Protein AF-A0A436VZ37-F1 (afdb_monomer_lite)

pLDDT: mean 73.41, std 11.31, range [42.16, 91.69]

Secondary structure (DSSP, 8-state):
----THHHIIIIIHHHHHHHHHHHHHHHHHHHHTTHHHHHHHHTTTTTGGGTT--HHHHHHHHHHEETTEEP-HHHHHHHHHHHHHHHHHHHHHHHHHHHHHHTTS--

Sequence (108 aa):
DGVTGMAQFWKIKLPLILPSIGIISILTFVGNFNAFDLIYTAQGALAGPNYSTDILGTFLYRAFFGFQLQIGDPNMGAAIATMMFLIILGGVCVYLFLIQTRLRRYQF

Structure (mmCIF, N/CA/C/O backbone):
data_AF-A0A436VZ37-F1
#
_entry.id   AF-A0A436VZ37-F1
#
loop_
_atom_site.group_PDB
_atom_site.id
_atom_site.type_symbol
_atom_site.label_atom_id
_atom_site.label_alt_id
_atom_site.label_comp_id
_atom_site.label_asym_id
_atom_site.label_entity_id
_atom_site.label_seq_id
_atom_site.pdbx_PDB_ins_code
_atom_site.Cartn_x
_atom_site.Cartn_y
_atom_site.Cartn_z
_atom_site.occupancy
_atom_site.B_iso_or_equiv
_atom_site.auth_seq_id
_atom_site.auth_comp_id
_atom_site.auth_asym_id
_atom_site.auth_atom_id
_atom_site.pdbx_PDB_model_num
ATOM 1 N N . ASP A 1 1 ? -18.506 -9.596 37.947 1.00 49.28 1 ASP A N 1
ATOM 2 C CA . ASP A 1 1 ? -17.932 -8.651 36.959 1.00 49.28 1 ASP A CA 1
ATOM 3 C C . ASP A 1 1 ? -16.443 -8.888 36.677 1.00 49.28 1 ASP A C 1
ATOM 5 O O . ASP A 1 1 ? -15.630 -7.982 36.781 1.00 49.28 1 ASP A O 1
ATOM 9 N N . GLY A 1 2 ? -16.059 -10.121 36.320 1.00 59.25 2 GLY A N 1
ATOM 10 C CA . GLY A 1 2 ? -14.660 -10.583 36.357 1.00 59.25 2 GLY A CA 1
ATOM 11 C C . GLY A 1 2 ? -14.009 -10.862 35.000 1.00 59.25 2 GLY A C 1
ATOM 12 O O . GLY A 1 2 ? -13.295 -11.850 34.871 1.00 59.25 2 GLY A O 1
ATOM 13 N N . VAL A 1 3 ? -14.259 -10.051 33.969 1.00 57.66 3 VAL A N 1
ATOM 14 C CA . VAL A 1 3 ? -13.547 -10.204 32.686 1.00 57.66 3 VAL A CA 1
ATOM 15 C C . VAL A 1 3 ? -12.237 -9.420 32.766 1.00 57.66 3 VAL A C 1
ATOM 17 O O . VAL A 1 3 ? -12.171 -8.281 32.317 1.00 57.66 3 VAL A O 1
ATOM 20 N N . THR A 1 4 ? -11.206 -10.006 33.375 1.00 69.12 4 THR A N 1
ATOM 21 C CA . THR A 1 4 ? -9.864 -9.408 33.454 1.00 69.12 4 THR A CA 1
ATOM 22 C C . THR A 1 4 ? -8.891 -10.115 32.504 1.00 69.12 4 THR A C 1
ATOM 24 O O . THR A 1 4 ? -9.010 -11.306 32.213 1.00 69.12 4 THR A O 1
ATOM 27 N N . GLY A 1 5 ? -7.935 -9.360 31.958 1.00 75.81 5 GLY A N 1
ATOM 28 C CA . GLY A 1 5 ? -6.864 -9.885 31.105 1.00 75.81 5 GLY A CA 1
ATOM 29 C C . GLY A 1 5 ? -7.239 -10.049 29.626 1.00 75.81 5 GLY A C 1
ATOM 30 O O . GLY A 1 5 ? -7.886 -9.187 29.026 1.00 75.81 5 GLY A O 1
ATOM 31 N N . MET A 1 6 ? -6.800 -11.156 29.016 1.00 75.38 6 MET A N 1
ATOM 32 C CA . MET A 1 6 ? -6.888 -11.392 27.566 1.00 75.38 6 MET A CA 1
ATOM 33 C C . MET A 1 6 ? -8.339 -11.379 27.052 1.00 75.38 6 MET A C 1
ATOM 35 O O . MET A 1 6 ? -8.614 -10.853 25.977 1.00 75.38 6 MET A O 1
ATOM 39 N N . ALA A 1 7 ? -9.295 -11.872 27.845 1.00 73.62 7 ALA A N 1
ATOM 40 C CA . ALA A 1 7 ? -10.712 -11.880 27.477 1.00 73.62 7 ALA A CA 1
ATOM 41 C C . ALA A 1 7 ? -11.296 -10.463 27.301 1.00 73.62 7 ALA A C 1
ATOM 43 O O . ALA A 1 7 ? -12.119 -10.247 26.412 1.00 73.62 7 ALA A O 1
ATOM 44 N N . GLN A 1 8 ? -10.832 -9.486 28.090 1.00 76.81 8 GLN A N 1
ATOM 45 C CA . GLN A 1 8 ? -11.236 -8.081 27.968 1.00 76.81 8 GLN A CA 1
ATOM 46 C C . GLN A 1 8 ? -10.653 -7.446 26.698 1.00 76.81 8 GLN A C 1
ATOM 48 O O . GLN A 1 8 ? -11.316 -6.651 26.029 1.00 76.81 8 GLN A O 1
ATOM 53 N N . PHE A 1 9 ? -9.422 -7.820 26.334 1.00 78.69 9 PHE A N 1
ATOM 54 C CA . PHE A 1 9 ? -8.797 -7.358 25.099 1.00 78.69 9 PHE A CA 1
ATOM 55 C C . PHE A 1 9 ? -9.567 -7.853 23.872 1.00 78.69 9 PHE A C 1
ATOM 57 O O . PHE A 1 9 ? -10.011 -7.034 23.077 1.00 78.69 9 PHE A O 1
ATOM 64 N N . TRP A 1 10 ? -9.810 -9.161 23.757 1.00 76.88 10 TRP A N 1
ATOM 65 C CA . TRP A 1 10 ? -10.475 -9.741 22.5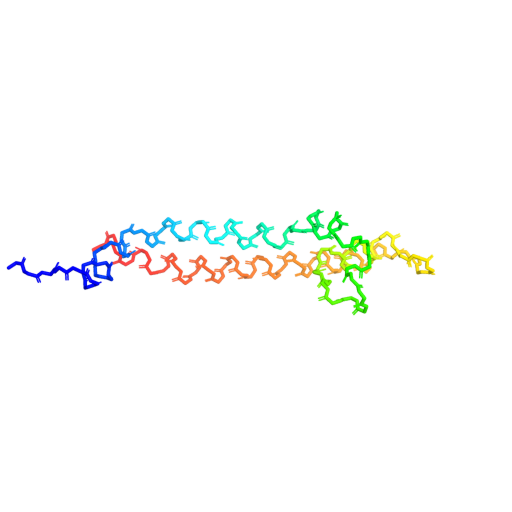85 1.00 76.88 10 TRP A CA 1
ATOM 66 C C . TRP A 1 10 ? -11.956 -9.363 22.458 1.00 76.88 10 TRP A C 1
ATOM 68 O O . TRP A 1 10 ? -12.431 -9.170 21.342 1.00 76.88 10 TRP A O 1
ATOM 78 N N . LYS A 1 11 ? -12.696 -9.244 23.572 1.00 75.31 11 LYS A N 1
ATOM 79 C CA . LYS A 1 11 ? -14.142 -8.958 23.527 1.00 75.31 11 LYS A CA 1
ATOM 80 C C . LYS A 1 11 ? -14.502 -7.477 23.521 1.00 75.31 11 LYS A C 1
ATOM 82 O O . LYS A 1 11 ? -15.574 -7.143 23.034 1.00 75.31 11 LYS A O 1
ATOM 87 N N . ILE A 1 12 ? -13.660 -6.611 24.089 1.00 72.88 12 ILE A N 1
ATOM 88 C CA . ILE A 1 12 ? -14.000 -5.194 24.288 1.00 72.88 12 ILE A CA 1
ATOM 89 C C . ILE A 1 12 ? -13.022 -4.304 23.526 1.00 72.88 12 ILE A C 1
ATOM 91 O O . ILE A 1 12 ? -13.436 -3.577 22.629 1.00 72.88 12 ILE A O 1
ATOM 95 N N . LYS A 1 13 ? -11.720 -4.371 23.829 1.00 77.69 13 LYS A N 1
ATOM 96 C CA . LYS A 1 13 ? -10.749 -3.436 23.232 1.00 77.69 13 LYS A CA 1
ATOM 97 C C . LYS A 1 13 ? -10.553 -3.665 21.734 1.00 77.69 13 LYS A C 1
ATOM 99 O O . LYS A 1 13 ? -10.559 -2.698 20.985 1.00 77.69 13 LYS A O 1
ATOM 104 N N . LEU A 1 14 ? -10.409 -4.918 21.308 1.00 79.44 14 LEU A N 1
ATOM 105 C CA . LEU A 1 14 ? -10.156 -5.301 19.922 1.00 79.44 14 LEU A CA 1
ATOM 106 C C . LEU A 1 14 ? -11.270 -4.814 18.980 1.00 79.44 14 LEU A C 1
ATOM 108 O O . LEU A 1 14 ? -10.935 -4.058 18.074 1.00 79.44 14 LEU A O 1
ATOM 112 N N . PRO A 1 15 ? -12.570 -5.107 19.198 1.00 77.50 15 PRO A N 1
ATOM 113 C CA . PRO A 1 15 ? -13.632 -4.599 18.326 1.00 77.50 15 PRO A CA 1
ATOM 114 C C . PRO A 1 15 ? -13.736 -3.068 18.285 1.00 77.50 15 PRO A C 1
ATOM 116 O O . PRO A 1 15 ? -14.050 -2.519 17.233 1.00 77.50 15 PRO A O 1
ATOM 119 N N . LEU A 1 16 ? -13.408 -2.374 19.381 1.00 77.38 16 LEU A N 1
ATOM 120 C CA . LEU A 1 16 ? -13.373 -0.907 19.425 1.00 77.38 16 LEU A CA 1
ATOM 121 C C . LEU A 1 16 ? -12.249 -0.303 18.565 1.00 77.38 16 LEU A C 1
ATOM 123 O O . LEU A 1 16 ? -12.442 0.757 17.976 1.00 77.38 16 LEU A O 1
ATOM 127 N N . ILE A 1 17 ? -11.090 -0.965 18.466 1.00 82.69 17 ILE A N 1
ATOM 128 C CA . ILE A 1 17 ? -9.941 -0.484 17.674 1.00 82.69 17 ILE A CA 1
ATOM 129 C C . ILE A 1 17 ? -9.862 -1.087 16.265 1.00 82.69 17 ILE A C 1
ATOM 131 O O . ILE A 1 17 ? -9.077 -0.600 15.451 1.00 82.69 17 ILE A O 1
ATOM 135 N N . LEU A 1 18 ? -10.672 -2.108 15.949 1.00 78.88 18 LEU A N 1
ATOM 136 C CA . LEU A 1 18 ? -10.777 -2.702 14.609 1.00 78.88 18 LEU A CA 1
ATOM 137 C C . LEU A 1 18 ? -10.914 -1.665 13.478 1.00 78.88 18 LEU A C 1
ATOM 139 O O . LEU A 1 18 ? -10.200 -1.823 12.490 1.00 78.88 18 LEU A O 1
ATOM 143 N N . PRO A 1 19 ? -11.755 -0.610 13.567 1.00 77.94 19 PRO A N 1
ATOM 144 C CA . PRO A 1 19 ? -11.844 0.382 12.492 1.00 77.94 19 PRO A CA 1
ATOM 145 C C . PRO A 1 19 ? -10.555 1.199 12.308 1.00 77.94 19 PRO A C 1
ATOM 147 O O . PRO A 1 19 ? -10.193 1.522 11.177 1.00 77.94 19 PRO A O 1
ATOM 150 N N . SER A 1 20 ? -9.822 1.484 13.386 1.00 81.88 20 SER A N 1
ATOM 151 C CA . SER A 1 20 ? -8.543 2.205 13.313 1.00 81.88 20 SER A CA 1
ATOM 152 C C . SER A 1 20 ? -7.420 1.325 12.758 1.00 81.88 20 SER A C 1
ATOM 154 O O . SER A 1 20 ? -6.682 1.759 11.877 1.00 81.88 20 SER A O 1
ATOM 156 N N . ILE A 1 21 ? -7.322 0.068 13.213 1.00 83.06 21 ILE A N 1
ATOM 157 C CA . ILE A 1 21 ? -6.404 -0.939 12.641 1.00 83.06 21 ILE A CA 1
ATOM 158 C C . ILE A 1 21 ? -6.724 -1.151 11.155 1.00 83.06 21 ILE A C 1
ATOM 160 O O . ILE A 1 21 ? -5.812 -1.215 10.333 1.00 83.06 21 ILE A O 1
ATOM 164 N N . GLY A 1 22 ? -8.024 -1.159 10.844 1.00 81.62 22 GLY A N 1
ATOM 165 C CA . GLY A 1 22 ? -8.652 -0.895 9.555 1.00 81.62 22 GLY A CA 1
ATOM 166 C C . GLY A 1 22 ? -7.813 -0.031 8.618 1.00 81.62 22 GLY A C 1
ATOM 167 O O . GLY A 1 22 ? -7.065 -0.476 7.745 1.00 81.62 22 GLY A O 1
ATOM 168 N N . ILE A 1 23 ? -7.940 1.263 8.873 1.00 83.19 23 ILE A N 1
ATOM 169 C CA . ILE A 1 23 ? -7.355 2.337 8.078 1.00 83.19 23 ILE A CA 1
ATOM 170 C C . ILE A 1 23 ? -5.825 2.263 8.079 1.00 83.19 23 ILE A C 1
ATOM 172 O O . ILE A 1 23 ? -5.212 2.382 7.019 1.00 83.19 23 ILE A O 1
ATOM 176 N N . ILE A 1 24 ? -5.206 2.029 9.242 1.00 86.69 24 ILE A N 1
ATOM 177 C CA . ILE A 1 24 ? -3.742 1.973 9.358 1.00 86.69 24 ILE A CA 1
ATOM 178 C C . ILE A 1 24 ? -3.184 0.862 8.473 1.00 86.69 24 ILE A C 1
ATOM 180 O O . ILE A 1 24 ? -2.235 1.098 7.738 1.00 86.69 24 ILE A O 1
ATOM 184 N N . SER A 1 25 ? -3.793 -0.323 8.471 1.00 83.69 25 SER A N 1
ATOM 185 C CA . SER A 1 25 ? -3.298 -1.425 7.648 1.00 83.69 25 SER A CA 1
ATOM 186 C C . SER A 1 25 ? -3.442 -1.167 6.145 1.00 83.69 25 SER A C 1
ATOM 188 O O . SER A 1 25 ? -2.557 -1.577 5.401 1.00 83.69 25 SER A O 1
ATOM 190 N N . ILE A 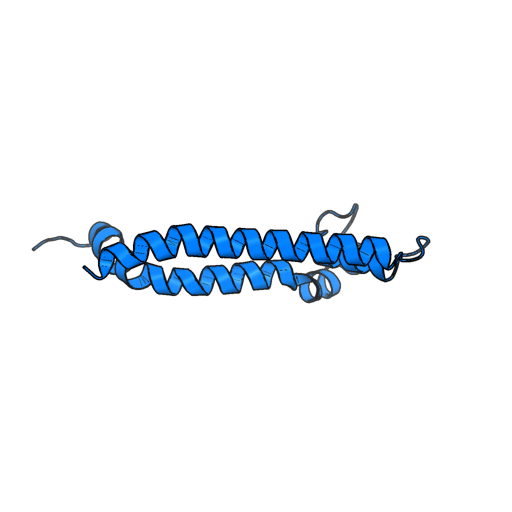1 26 ? -4.471 -0.434 5.692 1.00 83.44 26 ILE A N 1
ATOM 191 C CA . ILE A 1 26 ? -4.576 0.006 4.289 1.00 83.44 26 ILE A CA 1
ATOM 192 C C . ILE A 1 26 ? -3.427 0.958 3.959 1.00 83.44 26 ILE A C 1
ATOM 194 O O . ILE A 1 26 ? -2.736 0.767 2.961 1.00 83.44 26 ILE A O 1
ATOM 198 N N . LEU A 1 27 ? -3.205 1.967 4.805 1.00 84.56 27 LEU A N 1
ATOM 199 C CA . LEU A 1 27 ? -2.129 2.940 4.613 1.00 84.56 27 LEU A CA 1
ATOM 200 C C . LEU A 1 27 ? -0.759 2.253 4.601 1.00 84.56 27 LEU A C 1
ATOM 202 O O . LEU A 1 27 ? 0.059 2.521 3.726 1.00 84.56 27 LEU A O 1
ATOM 206 N N . THR A 1 28 ? -0.528 1.318 5.523 1.00 85.50 28 THR A N 1
ATOM 207 C CA . THR A 1 28 ? 0.691 0.509 5.577 1.00 85.50 28 THR A CA 1
ATOM 208 C C . THR A 1 28 ? 0.817 -0.408 4.360 1.00 85.50 28 THR A C 1
ATOM 210 O O . THR A 1 28 ? 1.910 -0.532 3.817 1.00 85.50 28 THR A O 1
ATOM 213 N N . PHE A 1 29 ? -0.264 -1.033 3.894 1.00 83.00 29 PHE A N 1
ATOM 214 C CA . PHE A 1 29 ? -0.257 -1.878 2.699 1.00 83.00 29 PHE A CA 1
ATOM 215 C C . PHE A 1 29 ? 0.126 -1.069 1.457 1.00 83.00 29 PHE A C 1
ATOM 217 O O . PHE A 1 29 ? 1.100 -1.399 0.786 1.00 83.00 29 PHE A O 1
ATOM 224 N N . VAL A 1 30 ? -0.568 0.043 1.203 1.00 81.62 30 VAL A N 1
ATOM 225 C CA . VAL A 1 30 ? -0.264 0.943 0.080 1.00 81.62 30 VAL A CA 1
ATOM 226 C C . VAL A 1 30 ? 1.164 1.487 0.189 1.00 81.62 30 VAL A C 1
ATOM 228 O O . VAL A 1 30 ? 1.889 1.496 -0.804 1.00 81.62 30 VAL A O 1
ATOM 231 N N . GLY A 1 31 ? 1.600 1.871 1.393 1.00 80.94 31 GLY A N 1
ATOM 232 C CA . GLY A 1 31 ? 2.959 2.349 1.649 1.00 80.94 31 GLY A CA 1
ATOM 233 C C . GLY A 1 31 ? 4.037 1.307 1.339 1.00 80.94 31 GLY A C 1
ATOM 234 O O . GLY A 1 31 ? 5.032 1.637 0.705 1.00 80.94 31 GLY A O 1
ATOM 235 N N . ASN A 1 32 ? 3.820 0.038 1.700 1.00 80.38 32 ASN A N 1
ATOM 236 C CA . ASN A 1 32 ? 4.752 -1.045 1.369 1.00 80.38 32 ASN A CA 1
ATOM 237 C C . ASN A 1 32 ? 4.824 -1.308 -0.142 1.00 80.38 32 ASN A C 1
ATOM 239 O O . ASN A 1 32 ? 5.907 -1.543 -0.670 1.00 80.38 32 ASN A O 1
ATOM 243 N N . PHE A 1 33 ? 3.703 -1.216 -0.863 1.00 74.19 33 PHE A N 1
ATOM 244 C CA . PHE A 1 33 ? 3.711 -1.323 -2.328 1.00 74.19 33 PHE A CA 1
ATOM 245 C C . PHE A 1 33 ? 4.402 -0.132 -3.010 1.00 74.19 33 PHE A C 1
ATOM 247 O O . PHE A 1 33 ? 4.957 -0.291 -4.096 1.00 74.19 33 PHE A O 1
ATOM 254 N N . ASN A 1 34 ? 4.404 1.043 -2.372 1.00 72.44 34 ASN A N 1
ATOM 255 C CA . ASN A 1 34 ? 5.129 2.230 -2.832 1.00 72.44 34 ASN A CA 1
ATOM 256 C C . ASN A 1 34 ? 6.588 2.281 -2.332 1.00 72.44 34 ASN A C 1
ATOM 258 O O . ASN A 1 34 ? 7.305 3.219 -2.660 1.00 72.44 34 ASN A O 1
ATOM 262 N N . ALA A 1 35 ? 7.078 1.274 -1.597 1.00 69.81 35 ALA A N 1
ATOM 263 C CA . ALA A 1 35 ? 8.426 1.257 -1.011 1.00 69.81 35 ALA A CA 1
ATOM 264 C C . ALA A 1 35 ? 9.578 1.143 -2.038 1.00 69.81 35 ALA A C 1
ATOM 266 O O . ALA A 1 35 ? 10.692 0.755 -1.685 1.00 69.81 35 ALA A O 1
ATOM 267 N N . PHE A 1 36 ? 9.325 1.501 -3.302 1.00 65.69 36 PHE A N 1
ATOM 268 C CA . PHE A 1 36 ? 10.316 1.633 -4.363 1.00 65.69 36 PHE A CA 1
ATOM 269 C C . PHE A 1 36 ? 11.511 2.470 -3.913 1.00 65.69 36 PHE A C 1
ATOM 271 O O . PHE A 1 36 ? 12.638 2.008 -4.036 1.00 65.69 36 PHE A O 1
ATOM 278 N N . ASP A 1 37 ? 11.266 3.647 -3.338 1.00 64.44 37 ASP A N 1
ATOM 279 C CA . ASP A 1 37 ? 12.327 4.572 -2.930 1.00 64.44 37 ASP A CA 1
ATOM 280 C C . ASP A 1 37 ? 13.242 3.971 -1.847 1.00 64.44 37 ASP A C 1
ATOM 282 O O . ASP A 1 37 ? 14.470 4.040 -1.929 1.00 64.44 37 ASP A O 1
ATOM 286 N N . LEU A 1 38 ? 12.646 3.271 -0.874 1.00 66.38 38 LEU A N 1
ATOM 287 C CA . LEU A 1 38 ? 13.380 2.606 0.200 1.00 66.38 38 LEU A CA 1
ATOM 288 C C . LEU A 1 38 ? 14.244 1.453 -0.329 1.00 66.38 38 LEU A C 1
ATOM 290 O O . LEU A 1 38 ? 15.415 1.358 0.029 1.00 66.38 38 LEU A O 1
ATOM 294 N N . ILE A 1 39 ? 13.690 0.584 -1.182 1.00 65.00 39 ILE A N 1
ATOM 295 C CA . ILE A 1 39 ? 14.436 -0.555 -1.742 1.00 65.00 39 ILE A CA 1
ATOM 296 C C . ILE A 1 39 ? 15.507 -0.072 -2.722 1.00 65.00 39 ILE A C 1
ATOM 298 O O . ILE A 1 39 ? 16.633 -0.562 -2.679 1.00 65.00 39 ILE A O 1
ATOM 302 N N . TYR A 1 40 ? 15.191 0.913 -3.563 1.00 59.88 40 TYR A N 1
ATOM 303 C CA . TYR A 1 40 ? 16.137 1.486 -4.516 1.00 59.88 40 TYR A CA 1
ATOM 304 C C . TYR A 1 40 ? 17.325 2.141 -3.803 1.00 59.88 40 TYR A C 1
ATOM 306 O O . TYR A 1 40 ? 18.473 1.917 -4.185 1.00 59.88 40 TYR A O 1
ATOM 314 N N . THR A 1 41 ? 17.069 2.881 -2.722 1.00 63.69 41 THR A N 1
ATOM 315 C CA . THR A 1 41 ? 18.124 3.514 -1.917 1.00 63.69 41 THR A CA 1
ATOM 316 C C . THR A 1 41 ? 18.924 2.493 -1.103 1.00 63.69 41 THR A C 1
ATOM 318 O O . THR A 1 41 ? 20.140 2.624 -0.981 1.00 63.69 41 THR A O 1
ATOM 321 N N . ALA A 1 42 ? 18.274 1.459 -0.558 1.00 61.12 42 ALA A N 1
ATOM 322 C CA . ALA A 1 42 ? 18.927 0.478 0.311 1.00 61.12 42 ALA A CA 1
ATOM 323 C C . ALA A 1 42 ? 19.693 -0.624 -0.443 1.00 61.12 42 ALA A C 1
ATOM 325 O O . ALA A 1 42 ? 20.706 -1.109 0.056 1.00 61.12 42 ALA A O 1
ATOM 326 N N . GLN A 1 43 ? 19.207 -1.059 -1.609 1.00 59.19 43 GLN A N 1
ATOM 327 C CA . GLN A 1 43 ? 19.732 -2.223 -2.345 1.00 59.19 43 GLN A CA 1
ATOM 328 C C . GLN A 1 43 ? 20.226 -1.878 -3.758 1.00 59.19 43 GLN A C 1
ATOM 330 O O . GLN A 1 43 ? 20.710 -2.756 -4.481 1.00 59.19 43 GLN A O 1
ATOM 335 N N . GLY A 1 44 ? 20.114 -0.611 -4.166 1.00 57.41 44 GLY A N 1
ATOM 336 C CA . GLY A 1 44 ? 20.382 -0.182 -5.533 1.00 57.41 44 GLY A CA 1
ATOM 337 C C . GLY A 1 44 ? 19.395 -0.776 -6.543 1.00 57.41 44 GLY A C 1
ATOM 338 O O . GLY A 1 44 ? 18.500 -1.558 -6.225 1.00 57.41 44 GLY A O 1
ATOM 339 N N . ALA A 1 45 ? 19.590 -0.445 -7.815 1.00 53.56 45 ALA A N 1
ATOM 340 C CA . ALA A 1 45 ? 18.725 -0.878 -8.915 1.00 53.56 45 ALA A CA 1
ATOM 341 C C . ALA A 1 45 ? 18.707 -2.407 -9.179 1.00 53.56 45 ALA A C 1
ATOM 343 O O . ALA A 1 45 ? 17.852 -2.906 -9.915 1.00 53.56 45 ALA A O 1
ATOM 344 N N . LEU A 1 46 ? 19.634 -3.168 -8.585 1.00 56.12 46 LEU A N 1
ATOM 345 C CA . LEU A 1 46 ? 19.700 -4.630 -8.708 1.00 56.12 46 LEU A CA 1
ATOM 346 C C . LEU A 1 46 ? 18.847 -5.371 -7.669 1.00 56.12 46 LEU A C 1
ATOM 348 O O . LEU A 1 46 ? 18.605 -6.559 -7.862 1.00 56.12 46 LEU A O 1
ATOM 352 N N . ALA A 1 47 ? 18.356 -4.685 -6.626 1.00 57.09 47 ALA A N 1
ATOM 353 C CA . ALA A 1 47 ? 17.567 -5.306 -5.562 1.00 57.09 47 ALA A CA 1
ATOM 354 C C . ALA A 1 47 ? 18.267 -6.555 -4.962 1.00 57.09 47 ALA A C 1
ATOM 356 O O . ALA A 1 47 ? 17.678 -7.634 -4.831 1.00 57.09 47 ALA A O 1
ATOM 357 N N . GLY A 1 48 ? 19.564 -6.405 -4.661 1.00 57.97 48 GLY A N 1
ATOM 358 C CA . GLY A 1 48 ? 20.426 -7.458 -4.116 1.00 57.97 48 GLY A CA 1
ATOM 359 C C . GLY A 1 48 ? 20.969 -8.454 -5.160 1.00 57.97 48 GLY A C 1
ATOM 360 O O . GLY A 1 48 ? 20.702 -8.335 -6.357 1.00 57.97 48 GLY A O 1
ATOM 361 N N . PRO A 1 49 ? 21.768 -9.457 -4.741 1.00 51.03 49 PRO A N 1
ATOM 362 C CA . PRO A 1 49 ? 22.228 -10.514 -5.638 1.00 51.03 49 PRO A CA 1
ATOM 363 C C . PRO A 1 49 ? 21.042 -11.366 -6.122 1.00 51.03 49 PRO A C 1
ATOM 365 O O . PRO A 1 49 ? 20.234 -11.841 -5.322 1.00 51.03 49 PRO A O 1
ATOM 368 N N . ASN A 1 50 ? 20.942 -11.572 -7.440 1.00 60.31 50 ASN A N 1
ATOM 369 C CA . ASN A 1 50 ? 19.867 -12.327 -8.104 1.00 60.31 50 ASN A CA 1
ATOM 370 C C . ASN A 1 50 ? 18.434 -11.806 -7.864 1.00 60.31 50 ASN A C 1
ATOM 372 O O . ASN A 1 50 ? 17.521 -12.621 -7.766 1.00 60.31 50 ASN A O 1
ATOM 376 N N . TYR A 1 51 ? 18.200 -10.490 -7.780 1.00 62.84 51 TYR A N 1
ATOM 377 C CA . TYR A 1 51 ? 16.837 -9.935 -7.654 1.00 62.84 51 TYR A CA 1
ATOM 378 C C . TYR A 1 51 ? 16.098 -10.368 -6.368 1.00 62.84 51 TYR A C 1
ATOM 380 O O . TYR A 1 51 ? 14.869 -10.402 -6.324 1.00 62.84 51 TYR A O 1
ATOM 388 N N . SER A 1 52 ? 16.825 -10.727 -5.304 1.00 59.81 52 SER A N 1
ATOM 389 C CA . SER A 1 52 ? 16.222 -11.305 -4.089 1.00 59.81 52 SER A CA 1
ATOM 390 C C . SER A 1 52 ? 15.337 -10.333 -3.304 1.00 59.81 52 SER A C 1
ATOM 392 O O . SER A 1 52 ? 14.492 -10.777 -2.530 1.00 59.81 52 SER A O 1
ATOM 394 N N . THR A 1 53 ? 15.504 -9.021 -3.482 1.00 64.88 53 THR A N 1
ATOM 395 C CA . THR A 1 53 ? 14.629 -8.010 -2.868 1.00 64.88 53 THR A CA 1
ATOM 396 C C . THR A 1 53 ? 13.826 -7.238 -3.900 1.00 64.88 53 THR A C 1
ATOM 398 O O . THR A 1 53 ? 13.453 -6.089 -3.654 1.00 64.88 53 THR A O 1
ATOM 401 N N . ASP A 1 54 ? 13.620 -7.826 -5.080 1.00 67.12 54 ASP A N 1
ATOM 402 C CA . ASP A 1 54 ? 12.910 -7.150 -6.153 1.00 67.12 54 ASP A CA 1
ATOM 403 C C . ASP A 1 54 ? 11.432 -7.039 -5.785 1.00 67.12 54 ASP A C 1
ATOM 405 O O . ASP A 1 54 ? 10.744 -8.023 -5.504 1.00 67.12 54 ASP A O 1
ATOM 409 N N . ILE A 1 55 ? 10.953 -5.803 -5.752 1.00 75.06 55 ILE A N 1
ATOM 410 C CA . ILE A 1 55 ? 9.549 -5.485 -5.549 1.00 75.06 55 ILE A CA 1
ATOM 411 C C . ILE A 1 55 ? 8.960 -5.012 -6.871 1.00 75.06 55 ILE A C 1
ATOM 413 O O . ILE A 1 55 ? 9.665 -4.573 -7.779 1.00 75.06 55 ILE A O 1
ATOM 417 N N . LEU A 1 56 ? 7.635 -5.053 -6.983 1.00 74.06 56 LEU A N 1
ATOM 418 C CA . LEU A 1 56 ? 6.947 -4.622 -8.202 1.00 74.06 56 LEU A CA 1
ATOM 419 C C . LEU A 1 56 ? 7.348 -3.195 -8.631 1.00 74.06 56 LEU A C 1
ATOM 421 O O . LEU A 1 56 ? 7.447 -2.925 -9.824 1.00 74.06 56 LEU A O 1
ATOM 425 N N . GLY A 1 57 ? 7.662 -2.311 -7.674 1.00 73.75 57 GLY A N 1
ATOM 426 C CA . GLY A 1 57 ? 8.164 -0.963 -7.953 1.00 73.75 57 GLY A CA 1
ATOM 427 C C . GLY A 1 57 ? 9.549 -0.930 -8.613 1.00 73.75 57 GLY A C 1
ATOM 428 O O . GLY A 1 57 ? 9.753 -0.176 -9.562 1.00 73.75 57 GLY A O 1
ATOM 429 N N . THR A 1 58 ? 10.501 -1.755 -8.163 1.00 74.00 58 THR A N 1
ATOM 430 C CA . THR A 1 58 ? 11.847 -1.825 -8.764 1.00 74.00 58 THR A CA 1
ATOM 431 C C . THR A 1 58 ? 11.817 -2.524 -10.118 1.00 74.00 58 THR A C 1
ATOM 433 O O . THR A 1 58 ? 12.514 -2.106 -11.044 1.00 74.00 58 THR A O 1
ATOM 436 N N . PHE A 1 59 ? 10.924 -3.501 -10.281 1.00 75.88 59 PHE A N 1
ATOM 437 C CA . PHE A 1 59 ? 10.637 -4.125 -11.569 1.00 75.88 59 PHE A CA 1
ATOM 438 C C . PHE A 1 59 ? 10.032 -3.136 -12.581 1.00 75.88 59 PHE A C 1
ATOM 440 O O . PHE A 1 59 ? 10.492 -3.067 -13.721 1.00 75.88 59 PHE A O 1
ATOM 447 N N . LEU A 1 60 ? 9.060 -2.315 -12.162 1.00 78.56 60 LEU A N 1
ATOM 448 C CA . LEU A 1 60 ? 8.479 -1.248 -12.986 1.00 78.56 60 LEU A CA 1
ATOM 449 C C . LEU A 1 60 ? 9.547 -0.260 -13.450 1.00 78.56 60 LEU A C 1
ATOM 451 O O . LEU A 1 60 ? 9.594 0.078 -14.632 1.00 78.56 60 LEU A O 1
ATOM 455 N N . TYR A 1 61 ? 10.418 0.177 -12.538 1.00 75.81 61 TYR A N 1
ATOM 456 C CA . TYR A 1 61 ? 11.508 1.090 -12.868 1.00 75.81 61 TYR A CA 1
ATOM 457 C C . TYR A 1 61 ? 12.438 0.496 -13.931 1.00 75.81 61 TYR A C 1
ATOM 459 O O . TYR A 1 61 ? 12.735 1.154 -14.928 1.00 75.81 61 TYR A O 1
ATOM 467 N N . ARG A 1 62 ? 12.822 -0.777 -13.769 1.00 76.00 62 ARG A N 1
ATOM 468 C CA . ARG A 1 62 ? 13.653 -1.511 -14.733 1.00 76.00 62 ARG A CA 1
ATOM 469 C C . ARG A 1 62 ? 12.986 -1.621 -16.105 1.00 76.00 62 ARG A C 1
ATOM 471 O O . ARG A 1 62 ? 13.662 -1.484 -17.118 1.00 76.00 62 ARG A O 1
ATOM 478 N N . ALA A 1 63 ? 11.674 -1.847 -16.141 1.00 77.38 63 ALA A N 1
ATOM 479 C CA . ALA A 1 63 ? 10.921 -1.966 -17.385 1.00 77.38 63 ALA A CA 1
ATOM 480 C C . ALA A 1 63 ? 10.741 -0.622 -18.108 1.00 77.38 63 ALA A C 1
ATOM 482 O O . ALA A 1 63 ? 10.825 -0.581 -19.332 1.00 77.38 63 ALA A O 1
ATOM 483 N N . PHE A 1 64 ? 10.528 0.474 -17.370 1.00 73.88 64 PHE A N 1
ATOM 484 C CA . PHE A 1 64 ? 10.355 1.812 -17.946 1.00 73.88 64 PHE A CA 1
ATOM 485 C C . PHE A 1 64 ? 11.664 2.446 -18.409 1.00 73.88 64 PHE A C 1
ATOM 487 O O . PHE A 1 64 ? 11.735 2.974 -19.515 1.00 73.88 64 PHE A O 1
ATOM 494 N N . PHE A 1 65 ? 12.679 2.438 -17.546 1.00 70.81 65 PHE A N 1
ATOM 495 C CA . PHE A 1 65 ? 13.926 3.167 -17.779 1.00 70.81 65 PHE A CA 1
ATOM 496 C C . PHE A 1 65 ? 15.032 2.283 -18.355 1.00 70.81 65 PHE A C 1
ATOM 498 O O . PHE A 1 65 ? 16.040 2.797 -18.838 1.00 70.81 65 PHE A O 1
ATOM 505 N N . GLY A 1 66 ? 14.832 0.964 -18.360 1.00 66.75 66 GLY A N 1
ATOM 506 C CA . GLY A 1 66 ? 15.866 0.012 -18.725 1.00 66.75 66 GLY A CA 1
ATOM 507 C C . GLY A 1 66 ? 16.885 -0.166 -17.604 1.00 66.75 66 GLY A C 1
ATOM 508 O O . GLY A 1 66 ? 16.970 0.619 -16.657 1.00 66.75 66 GLY A O 1
ATOM 509 N N . PHE A 1 67 ? 17.679 -1.228 -17.697 1.00 64.94 67 PHE A N 1
ATOM 510 C CA . PHE A 1 67 ? 18.800 -1.434 -16.790 1.00 64.94 67 PHE A CA 1
ATOM 511 C C . PHE A 1 67 ? 19.961 -2.098 -17.522 1.00 64.94 67 PHE A C 1
ATOM 513 O O . PHE A 1 67 ? 19.815 -3.160 -18.133 1.00 64.94 67 PHE A O 1
ATOM 520 N N . GLN A 1 68 ? 21.128 -1.461 -17.433 1.00 64.44 68 GLN A N 1
ATOM 521 C CA . GLN A 1 68 ? 22.405 -1.934 -17.963 1.00 64.44 68 GLN A CA 1
ATOM 522 C C . GLN A 1 68 ? 22.457 -2.080 -19.500 1.00 64.44 68 GLN A C 1
ATOM 524 O O . GLN A 1 68 ? 22.956 -1.178 -20.164 1.00 64.44 68 GLN A O 1
ATOM 529 N N . LEU A 1 69 ? 21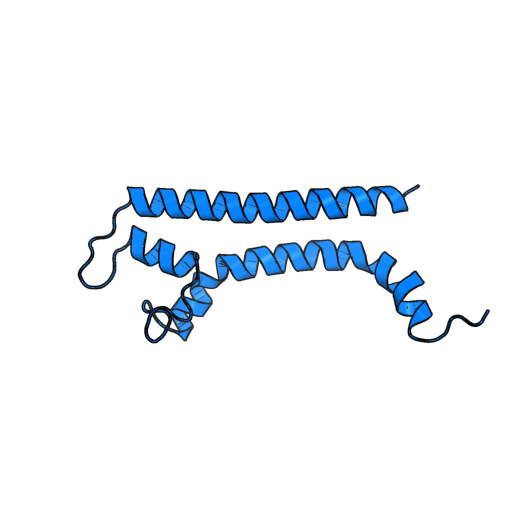.974 -3.194 -20.065 1.00 57.31 69 LEU A N 1
ATOM 530 C CA . LEU A 1 69 ? 21.992 -3.492 -21.513 1.00 57.31 69 LEU A CA 1
ATOM 531 C C . LEU A 1 69 ? 20.587 -3.608 -22.129 1.00 57.31 69 LEU A C 1
ATOM 533 O O . LEU A 1 69 ? 20.461 -3.736 -23.345 1.00 57.31 69 LEU A O 1
ATOM 537 N N . GLN A 1 70 ? 19.531 -3.574 -21.312 1.00 59.59 70 GLN A N 1
ATOM 538 C CA . GLN A 1 70 ? 18.147 -3.567 -21.785 1.00 59.59 70 GLN A CA 1
ATOM 539 C C . GLN A 1 70 ? 17.648 -2.129 -21.903 1.00 59.59 70 GLN A C 1
ATOM 541 O O . GLN A 1 70 ? 17.615 -1.402 -20.910 1.00 59.59 70 GLN A O 1
ATOM 546 N N . ILE A 1 71 ? 17.249 -1.742 -23.115 1.00 69.19 71 ILE A N 1
ATOM 547 C CA . ILE A 1 71 ? 16.535 -0.489 -23.367 1.00 69.19 71 ILE A CA 1
ATOM 548 C C . ILE A 1 71 ? 15.152 -0.620 -22.727 1.00 69.19 71 ILE A C 1
ATOM 550 O O . ILE A 1 71 ? 14.473 -1.626 -22.930 1.00 69.19 71 ILE A O 1
ATOM 554 N N . GLY A 1 72 ? 14.767 0.373 -21.924 1.00 73.56 72 GLY A N 1
ATOM 555 C CA . GLY A 1 72 ? 13.438 0.425 -21.325 1.00 73.56 72 GLY A CA 1
ATOM 556 C C . GLY A 1 72 ? 12.362 0.513 -22.400 1.00 73.56 72 GLY A C 1
ATOM 557 O O . GLY A 1 72 ? 12.518 1.244 -23.379 1.00 73.56 72 GLY A O 1
ATOM 558 N N . ASP A 1 73 ? 11.274 -0.226 -22.210 1.00 78.56 73 ASP A N 1
ATOM 559 C CA . ASP A 1 73 ? 10.140 -0.228 -23.125 1.00 78.56 73 ASP A CA 1
ATOM 560 C C . ASP A 1 73 ? 8.932 0.410 -22.416 1.00 78.56 73 ASP A C 1
ATOM 562 O O . ASP A 1 73 ? 8.353 -0.194 -21.502 1.00 78.56 73 ASP A O 1
ATOM 566 N N . PRO A 1 74 ? 8.529 1.639 -22.799 1.00 77.38 74 PRO A N 1
ATOM 567 C CA . PRO A 1 74 ? 7.438 2.359 -22.145 1.00 77.38 74 PRO A CA 1
ATOM 568 C C . PRO A 1 74 ? 6.118 1.581 -22.136 1.00 77.38 74 PRO A C 1
ATOM 570 O O . PRO A 1 74 ? 5.331 1.716 -21.199 1.00 77.38 74 PRO A O 1
ATOM 573 N N . ASN A 1 75 ? 5.884 0.736 -23.147 1.00 84.81 75 ASN A N 1
ATOM 574 C CA . ASN A 1 75 ? 4.678 -0.084 -23.235 1.00 84.81 75 ASN A CA 1
ATOM 575 C C . ASN A 1 75 ? 4.680 -1.200 -22.181 1.00 84.81 75 ASN A C 1
ATOM 577 O O . ASN A 1 75 ? 3.659 -1.450 -21.537 1.00 84.81 75 ASN A O 1
ATOM 581 N N . MET A 1 76 ? 5.833 -1.842 -21.960 1.00 80.44 76 MET A N 1
ATOM 582 C CA . MET A 1 76 ? 5.987 -2.843 -20.900 1.00 80.44 76 MET A CA 1
ATOM 583 C C . MET A 1 76 ? 5.888 -2.198 -19.519 1.00 80.44 76 MET A C 1
ATOM 585 O O . MET A 1 76 ? 5.190 -2.716 -18.646 1.00 80.44 76 MET A O 1
ATOM 589 N N . GLY A 1 77 ? 6.518 -1.035 -19.339 1.00 81.38 77 GLY A N 1
ATOM 590 C CA . GLY A 1 77 ? 6.380 -0.236 -18.127 1.00 81.38 77 GLY A CA 1
ATOM 591 C C . GLY A 1 77 ? 4.916 0.090 -17.814 1.00 81.38 77 GLY A C 1
ATOM 592 O O . GLY A 1 77 ? 4.453 -0.139 -16.695 1.00 81.38 77 GLY A O 1
ATOM 593 N N . ALA A 1 78 ? 4.154 0.556 -18.809 1.00 84.12 78 ALA A N 1
ATOM 594 C CA . ALA A 1 78 ? 2.735 0.875 -18.656 1.00 84.12 78 ALA A CA 1
ATOM 595 C C . ALA A 1 78 ? 1.884 -0.359 -18.299 1.00 84.12 78 ALA A C 1
ATOM 597 O O . ALA A 1 78 ? 0.991 -0.274 -17.449 1.00 84.12 78 ALA A O 1
ATOM 598 N N . ALA A 1 79 ? 2.178 -1.526 -18.882 1.00 86.62 79 ALA A N 1
ATOM 599 C CA . ALA A 1 79 ? 1.515 -2.783 -18.528 1.00 86.62 79 ALA A CA 1
ATOM 600 C C . ALA A 1 79 ? 1.784 -3.189 -17.065 1.00 86.62 79 ALA A C 1
ATOM 602 O O . ALA A 1 79 ? 0.879 -3.619 -16.350 1.00 86.62 79 ALA A O 1
ATOM 603 N N . ILE A 1 80 ? 3.012 -2.998 -16.581 1.00 84.69 80 ILE A N 1
ATOM 604 C CA . ILE A 1 80 ? 3.368 -3.295 -15.188 1.00 84.69 80 ILE A CA 1
ATOM 605 C C . ILE A 1 80 ? 2.710 -2.289 -14.240 1.00 84.69 80 ILE A C 1
ATOM 607 O O . ILE A 1 80 ? 2.143 -2.691 -13.227 1.00 84.69 80 ILE A O 1
ATOM 611 N N . ALA A 1 81 ? 2.713 -0.999 -14.585 1.00 83.81 81 ALA A N 1
ATOM 612 C CA . ALA A 1 81 ? 2.051 0.048 -13.806 1.00 83.81 81 ALA A CA 1
ATOM 613 C C . ALA A 1 81 ? 0.547 -0.214 -13.648 1.00 83.81 81 ALA A C 1
ATOM 615 O O . ALA A 1 81 ? 0.007 -0.120 -12.545 1.00 83.81 81 ALA A O 1
ATOM 616 N N . THR A 1 82 ? -0.125 -0.591 -14.738 1.00 87.94 82 THR A N 1
ATOM 617 C CA . THR A 1 82 ? -1.554 -0.935 -14.712 1.00 87.94 82 THR A CA 1
ATOM 618 C C . THR A 1 82 ? -1.820 -2.195 -13.891 1.00 87.94 82 THR A C 1
ATOM 620 O O . THR A 1 82 ? -2.743 -2.196 -13.079 1.00 87.94 82 THR A O 1
ATOM 623 N N . MET A 1 83 ? -0.982 -3.231 -13.998 1.00 87.75 83 MET A N 1
ATOM 624 C CA . MET A 1 83 ? -1.087 -4.418 -13.138 1.00 87.75 83 MET A CA 1
ATOM 625 C C . MET A 1 83 ? -0.874 -4.095 -11.656 1.00 87.75 83 MET A C 1
ATOM 627 O O . MET A 1 83 ? -1.658 -4.537 -10.817 1.00 87.75 83 MET A O 1
ATOM 631 N N . MET A 1 84 ? 0.132 -3.284 -11.315 1.00 86.12 84 MET A N 1
ATOM 632 C CA . MET A 1 84 ? 0.354 -2.831 -9.938 1.00 86.12 84 MET A CA 1
ATOM 633 C C . MET A 1 84 ? -0.856 -2.071 -9.397 1.00 86.12 84 MET A C 1
ATOM 635 O O . MET A 1 84 ? -1.296 -2.331 -8.277 1.00 86.12 84 MET A O 1
ATOM 639 N N . PHE A 1 85 ? -1.423 -1.171 -10.202 1.00 86.56 85 PHE A N 1
ATOM 640 C CA . PHE A 1 85 ? -2.633 -0.445 -9.842 1.00 86.56 85 PHE A CA 1
ATOM 641 C C . PHE A 1 85 ? -3.802 -1.398 -9.567 1.00 86.56 85 PHE A C 1
ATOM 643 O O . PHE A 1 85 ? -4.452 -1.269 -8.533 1.00 86.56 85 PHE A O 1
ATOM 650 N N . LEU A 1 86 ? -4.037 -2.388 -10.435 1.00 90.44 86 LEU A N 1
ATOM 651 C CA . LEU A 1 86 ? -5.106 -3.373 -10.253 1.00 90.44 86 LEU A CA 1
ATOM 652 C C . LEU A 1 86 ? -4.904 -4.245 -9.008 1.00 90.44 86 LEU A C 1
ATOM 654 O O . LEU A 1 86 ? -5.877 -4.534 -8.316 1.00 90.44 86 LEU A O 1
ATOM 658 N N . ILE A 1 87 ? -3.666 -4.633 -8.688 1.00 88.31 87 ILE A N 1
ATOM 659 C CA . ILE A 1 87 ? -3.352 -5.408 -7.478 1.00 88.31 87 ILE A CA 1
ATOM 660 C C . ILE A 1 87 ? -3.641 -4.584 -6.222 1.00 88.31 87 ILE A C 1
ATOM 662 O O . ILE A 1 87 ? -4.310 -5.069 -5.307 1.00 88.31 87 ILE A O 1
ATOM 666 N N . ILE A 1 88 ? -3.174 -3.332 -6.180 1.00 87.44 88 ILE A N 1
ATOM 667 C CA . ILE A 1 88 ? -3.398 -2.444 -5.034 1.00 87.44 88 ILE A CA 1
ATOM 668 C C . ILE A 1 88 ? -4.892 -2.152 -4.891 1.00 87.44 88 ILE A C 1
ATOM 670 O O . ILE A 1 88 ? -5.443 -2.309 -3.803 1.00 87.44 88 ILE A O 1
ATOM 674 N N . LEU A 1 89 ? -5.563 -1.788 -5.986 1.00 89.06 89 LEU A N 1
ATOM 675 C CA . LEU A 1 89 ? -6.995 -1.512 -5.998 1.00 89.06 89 LEU A CA 1
ATOM 676 C C . LEU A 1 89 ? -7.794 -2.745 -5.575 1.00 89.06 89 LEU A C 1
ATOM 678 O O . LEU A 1 89 ? -8.662 -2.632 -4.718 1.00 89.06 89 LEU A O 1
ATOM 682 N N . GLY A 1 90 ? -7.467 -3.926 -6.102 1.00 91.69 90 GLY A N 1
ATOM 683 C CA . GLY A 1 90 ? -8.090 -5.187 -5.713 1.00 91.69 90 GLY A CA 1
ATOM 684 C C . GLY A 1 90 ? -7.907 -5.484 -4.225 1.00 91.69 90 GLY A C 1
ATOM 685 O O . GLY A 1 90 ? -8.882 -5.786 -3.541 1.00 91.69 90 GLY A O 1
ATOM 686 N N . GLY A 1 91 ? -6.691 -5.320 -3.696 1.00 87.81 91 GLY A N 1
ATOM 687 C CA . GLY A 1 91 ? -6.397 -5.489 -2.271 1.00 87.81 91 GLY A CA 1
ATOM 688 C C . GLY A 1 91 ? -7.195 -4.528 -1.387 1.00 87.81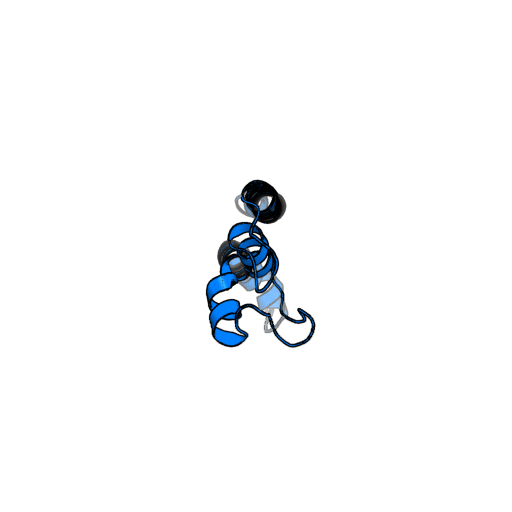 91 GLY A C 1
ATOM 689 O O . GLY A 1 91 ? -7.834 -4.961 -0.427 1.00 87.81 91 GLY A O 1
ATOM 690 N N . VAL A 1 92 ? -7.233 -3.241 -1.7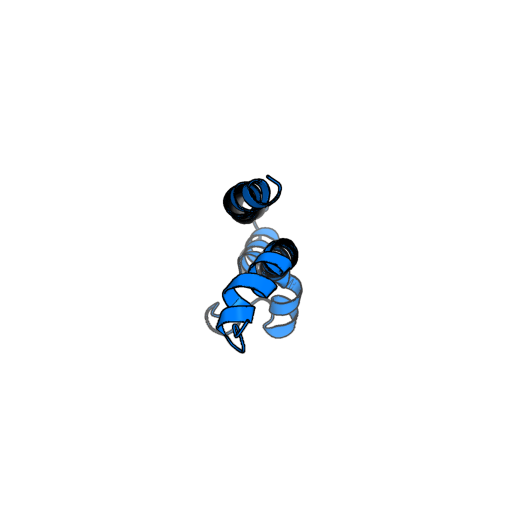46 1.00 87.06 92 VAL A N 1
ATOM 691 C CA . VAL A 1 92 ? -8.008 -2.218 -1.027 1.00 87.06 92 VAL A CA 1
ATOM 692 C C . VAL A 1 92 ? -9.509 -2.491 -1.126 1.00 87.06 92 VAL A C 1
ATOM 694 O O . VAL A 1 92 ? -10.205 -2.417 -0.117 1.00 87.06 92 VAL A O 1
ATOM 697 N N . CYS A 1 93 ? -10.024 -2.864 -2.298 1.00 88.38 93 CYS A N 1
ATOM 698 C CA . CYS A 1 93 ? -11.431 -3.208 -2.489 1.00 88.38 93 CYS A CA 1
ATOM 699 C C . CYS A 1 93 ? -11.833 -4.444 -1.682 1.00 88.38 93 CYS A C 1
ATOM 701 O O . CYS A 1 93 ? -12.870 -4.414 -1.029 1.00 88.38 93 CYS A O 1
ATOM 703 N N . VAL A 1 94 ? -11.023 -5.508 -1.679 1.00 88.75 94 VAL A N 1
ATOM 704 C CA . VAL A 1 94 ? -11.265 -6.705 -0.857 1.00 88.75 94 VAL A CA 1
ATOM 705 C C . VAL A 1 94 ? -11.251 -6.341 0.623 1.00 88.75 94 VAL A C 1
ATOM 707 O O . VAL A 1 94 ? -12.146 -6.745 1.364 1.00 88.75 94 VAL A O 1
ATOM 710 N N . TYR A 1 95 ? -10.278 -5.536 1.051 1.00 84.00 95 TYR A N 1
ATOM 711 C CA . TYR A 1 95 ? -10.170 -5.078 2.428 1.00 84.00 95 TYR A CA 1
ATOM 712 C C . TYR A 1 95 ? -11.396 -4.270 2.859 1.00 84.00 95 TYR A C 1
ATOM 714 O O . TYR A 1 95 ? -12.041 -4.604 3.853 1.00 84.00 95 TYR A O 1
ATOM 722 N N . LEU A 1 96 ? -11.755 -3.238 2.088 1.00 82.56 96 LEU A N 1
ATOM 723 C CA . LEU A 1 96 ? -12.934 -2.416 2.336 1.00 82.56 96 LEU A CA 1
ATOM 724 C C . LEU A 1 96 ? -14.197 -3.272 2.295 1.00 82.56 96 LEU A C 1
ATOM 726 O O . LEU A 1 96 ? -14.999 -3.189 3.212 1.00 82.56 96 LEU A O 1
ATOM 730 N N . PHE A 1 97 ? -14.358 -4.159 1.317 1.00 82.62 97 PHE A N 1
ATOM 731 C CA . PHE A 1 97 ? -15.527 -5.028 1.243 1.00 82.62 97 PHE A CA 1
ATOM 732 C C . PHE A 1 97 ? -15.648 -5.925 2.480 1.00 82.62 97 PHE A C 1
ATOM 734 O O . PHE A 1 97 ? -16.716 -5.972 3.087 1.00 82.62 97 PHE A O 1
ATOM 741 N N . LEU A 1 98 ? -14.568 -6.584 2.910 1.00 81.06 98 LEU A N 1
ATOM 742 C CA . LEU A 1 98 ? -14.577 -7.479 4.071 1.00 81.06 98 LEU A CA 1
ATOM 743 C C . LEU A 1 98 ? -14.746 -6.735 5.400 1.00 81.06 98 LEU A C 1
ATOM 745 O O . LEU A 1 98 ? -15.459 -7.214 6.281 1.00 81.06 98 LEU A O 1
ATOM 749 N N . ILE A 1 99 ? -14.111 -5.575 5.567 1.00 74.50 99 ILE A N 1
ATOM 750 C CA . ILE A 1 99 ? -14.095 -4.858 6.848 1.00 74.50 99 ILE A CA 1
ATOM 751 C C . ILE A 1 99 ? -15.247 -3.868 6.958 1.00 74.50 99 ILE A C 1
ATOM 753 O O . ILE A 1 99 ? -15.882 -3.814 8.007 1.00 74.50 99 ILE A O 1
ATOM 757 N N . GLN A 1 100 ? -15.620 -3.168 5.889 1.00 67.06 100 GLN A N 1
ATOM 758 C CA . GLN A 1 100 ? -16.790 -2.288 5.883 1.00 67.06 100 GLN A CA 1
ATOM 759 C C . GLN A 1 100 ? -18.091 -3.086 6.058 1.00 67.06 100 GLN A C 1
ATOM 761 O O . GLN A 1 100 ? -18.963 -2.652 6.812 1.00 67.06 100 GLN A O 1
ATOM 766 N N . THR A 1 101 ? -18.219 -4.283 5.460 1.00 64.50 101 THR A N 1
ATOM 767 C CA . THR A 1 101 ? -19.393 -5.148 5.718 1.00 64.50 101 THR A CA 1
ATOM 768 C C . THR A 1 101 ? -19.455 -5.653 7.160 1.00 64.50 101 THR A C 1
ATOM 770 O O . THR A 1 101 ? -20.552 -5.848 7.686 1.00 64.50 101 THR A O 1
ATOM 773 N N . ARG A 1 102 ? -18.309 -5.837 7.829 1.00 63.97 102 ARG A N 1
ATOM 774 C CA . ARG A 1 102 ? -18.248 -6.246 9.242 1.00 63.97 102 ARG A CA 1
ATOM 775 C C . ARG A 1 102 ? -18.473 -5.076 10.201 1.00 63.97 102 ARG A C 1
ATOM 777 O O . ARG A 1 102 ? -19.211 -5.246 11.163 1.00 63.97 102 ARG A O 1
ATOM 784 N N . LEU A 1 103 ? -17.921 -3.895 9.921 1.00 61.38 103 LEU A N 1
ATOM 785 C CA . LEU A 1 103 ? -18.081 -2.690 10.746 1.00 61.38 103 LEU A CA 1
ATOM 786 C C . LEU A 1 103 ? -19.519 -2.157 10.726 1.00 61.38 103 LEU A C 1
ATOM 788 O O . LEU A 1 103 ? -20.038 -1.771 11.770 1.00 61.38 103 LEU A O 1
ATOM 792 N N . ARG A 1 104 ? -20.213 -2.227 9.580 1.00 57.31 104 ARG A N 1
ATOM 793 C CA . ARG A 1 104 ? -21.619 -1.797 9.471 1.00 57.31 104 ARG A CA 1
ATOM 794 C C . ARG A 1 104 ? -22.579 -2.635 10.331 1.00 57.31 104 ARG A C 1
ATOM 796 O O . ARG A 1 104 ? -23.664 -2.163 10.648 1.00 57.31 104 ARG A O 1
ATOM 803 N N . ARG A 1 105 ? -22.187 -3.851 10.739 1.00 53.78 105 ARG A N 1
ATOM 804 C CA . ARG A 1 105 ? -22.972 -4.693 11.662 1.00 53.78 105 ARG A CA 1
ATOM 805 C C . ARG A 1 105 ? -22.862 -4.283 13.134 1.00 53.78 105 ARG A C 1
ATOM 807 O O 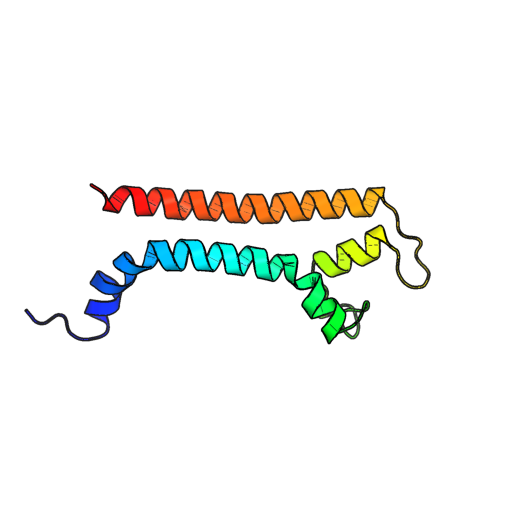. ARG A 1 105 ? -23.667 -4.764 13.913 1.00 53.78 105 ARG A O 1
ATOM 814 N N . TYR A 1 106 ? -21.900 -3.439 13.513 1.00 51.69 106 TYR A N 1
ATOM 815 C CA . TYR A 1 106 ? -21.713 -3.005 14.907 1.00 51.69 106 TYR A CA 1
ATOM 816 C C . TYR A 1 106 ? -22.347 -1.639 15.222 1.00 51.69 106 TYR A C 1
ATOM 818 O O . TYR A 1 106 ? -22.311 -1.209 16.370 1.00 51.69 106 TYR A O 1
ATOM 826 N N . GLN A 1 107 ? -22.916 -0.954 14.222 1.00 49.81 107 GLN A N 1
ATOM 827 C CA . GLN A 1 107 ? -23.679 0.292 14.403 1.00 49.81 107 GLN A CA 1
ATOM 828 C C . GLN A 1 107 ? -25.201 0.078 14.534 1.00 49.81 107 GLN A C 1
ATOM 830 O O . GLN A 1 107 ? -25.932 1.066 14.571 1.00 49.81 107 GLN A O 1
ATOM 835 N N . PHE A 1 108 ? -25.674 -1.171 14.602 1.00 42.16 108 PHE A N 1
ATOM 836 C CA . PHE A 1 108 ? -27.069 -1.522 14.895 1.00 42.16 108 PHE A CA 1
ATOM 837 C C . PHE A 1 108 ? -27.156 -2.343 16.177 1.00 42.16 108 PHE A C 1
ATOM 839 O O . PHE A 1 108 ? -26.275 -3.214 16.363 1.00 42.16 108 PHE A O 1
#

Foldseek 3Di:
DDCDDPSCCVPPVCLVCLVVCLVVVLVVVVVVLVCLVVQCVPDNLCSHPPCPNPHLSSVLCCQQPNDDPDHHDNVSSVVSVVVSVCVSVVVNCVSCVVSVVVNVVVVD

Radius of gyration: 20.22 Å; chains: 1; bounding box: 50×17×60 Å